Protein AF-A0A535QNK7-F1 (afdb_monomer_lite)

Structure (mmCIF, N/CA/C/O backbone):
data_AF-A0A535QNK7-F1
#
_entry.id   AF-A0A535QNK7-F1
#
loop_
_atom_site.group_PDB
_atom_site.id
_atom_site.type_symbol
_atom_site.label_atom_id
_atom_site.label_alt_id
_atom_site.label_comp_id
_atom_site.label_asym_id
_atom_site.label_entity_id
_atom_site.label_seq_id
_atom_site.pdbx_PDB_ins_code
_atom_site.Cartn_x
_atom_site.Cartn_y
_atom_site.Cartn_z
_atom_site.occupancy
_atom_site.B_iso_or_equiv
_atom_site.auth_seq_id
_atom_site.auth_comp_id
_atom_site.auth_asym_id
_atom_site.auth_atom_id
_atom_site.pdbx_PDB_model_num
ATOM 1 N N . MET A 1 1 ? 1.181 0.785 26.715 1.00 67.06 1 MET A N 1
ATOM 2 C CA . MET A 1 1 ? 1.893 1.365 25.547 1.00 67.06 1 MET A CA 1
ATOM 3 C C . MET A 1 1 ? 1.838 0.431 24.337 1.00 67.06 1 MET A C 1
ATOM 5 O O . MET A 1 1 ? 1.528 0.909 23.253 1.00 67.06 1 MET A O 1
ATOM 9 N N . LEU A 1 2 ? 2.015 -0.885 24.512 1.00 77.81 2 LEU A N 1
ATOM 10 C CA . LEU A 1 2 ? 1.647 -1.902 23.516 1.00 77.81 2 LEU A CA 1
ATOM 11 C C . LEU A 1 2 ? 0.192 -2.342 23.730 1.00 77.81 2 LEU A C 1
ATOM 13 O O . LEU A 1 2 ? -0.139 -2.908 24.766 1.00 77.81 2 LEU A O 1
ATOM 17 N N . SER A 1 3 ? -0.678 -2.025 22.777 1.00 92.06 3 SER A N 1
ATOM 18 C CA . SER A 1 3 ? -2.053 -2.526 22.689 1.00 92.06 3 SER A CA 1
ATOM 19 C C . SER A 1 3 ? -2.259 -3.114 21.297 1.00 92.06 3 SER A C 1
ATOM 21 O O . SER A 1 3 ? -1.540 -2.740 20.368 1.00 92.06 3 SER A O 1
ATOM 23 N N . VAL A 1 4 ? -3.255 -3.989 21.128 1.00 90.19 4 VAL A N 1
ATOM 24 C CA . VAL A 1 4 ? -3.597 -4.554 19.809 1.00 90.19 4 VAL A CA 1
ATOM 25 C C . VAL A 1 4 ? -3.835 -3.438 18.788 1.00 90.19 4 VAL A C 1
ATOM 27 O O . VAL A 1 4 ? -3.288 -3.479 17.693 1.00 90.19 4 VAL A O 1
ATOM 30 N N . ARG A 1 5 ? -4.550 -2.376 19.184 1.00 90.38 5 ARG A N 1
ATOM 31 C CA . ARG A 1 5 ? -4.781 -1.192 18.345 1.00 90.38 5 ARG A CA 1
ATOM 32 C C . ARG A 1 5 ? -3.483 -0.539 17.870 1.00 90.38 5 ARG A C 1
ATOM 34 O O . ARG A 1 5 ? -3.362 -0.222 16.693 1.00 90.38 5 ARG A O 1
ATOM 41 N N . ASN A 1 6 ? -2.517 -0.342 18.766 1.00 93.12 6 ASN A N 1
ATOM 42 C CA . ASN A 1 6 ? -1.247 0.291 18.407 1.00 93.12 6 ASN A CA 1
ATOM 43 C C . ASN A 1 6 ? -0.398 -0.618 17.509 1.00 93.12 6 ASN A C 1
ATOM 45 O O . ASN A 1 6 ? 0.224 -0.126 16.574 1.00 93.12 6 ASN A O 1
ATOM 49 N N . ILE A 1 7 ? -0.402 -1.932 17.758 1.00 94.81 7 ILE A N 1
ATOM 50 C CA . ILE A 1 7 ? 0.296 -2.915 16.916 1.00 94.81 7 ILE A CA 1
ATOM 51 C C . ILE A 1 7 ? -0.300 -2.923 15.504 1.00 94.81 7 ILE A C 1
ATOM 53 O O . ILE A 1 7 ? 0.443 -2.859 14.529 1.00 94.81 7 ILE A O 1
ATOM 57 N N . LEU A 1 8 ? -1.631 -2.926 15.387 1.00 92.44 8 LEU A N 1
ATOM 58 C CA . LEU A 1 8 ? -2.316 -2.848 14.097 1.00 92.44 8 LEU A CA 1
ATOM 59 C C . LEU A 1 8 ? -2.035 -1.525 13.379 1.00 92.44 8 LEU A C 1
ATOM 61 O O . LEU A 1 8 ? -1.738 -1.542 12.192 1.00 92.44 8 LEU A O 1
ATOM 65 N N . ALA A 1 9 ? -2.054 -0.390 14.085 1.00 95.06 9 ALA A N 1
ATOM 66 C CA . ALA A 1 9 ? -1.724 0.906 13.491 1.00 95.06 9 ALA A CA 1
ATOM 67 C C . ALA A 1 9 ? -0.291 0.933 12.934 1.00 95.06 9 ALA A C 1
ATOM 69 O O . ALA A 1 9 ? -0.075 1.395 11.816 1.00 95.06 9 ALA A O 1
ATOM 70 N N . ILE A 1 10 ? 0.674 0.380 13.676 1.00 96.50 10 ILE A N 1
ATOM 71 C CA . ILE A 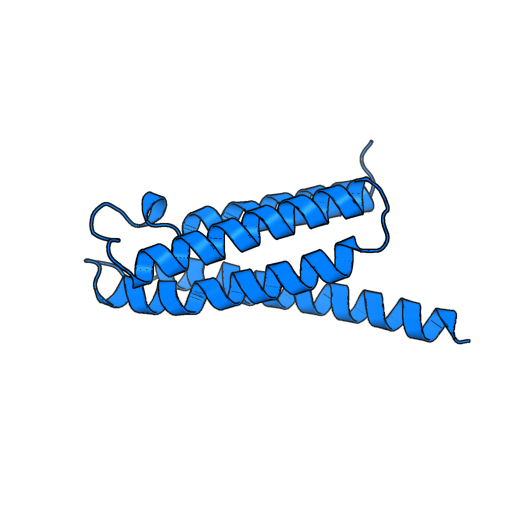1 10 ? 2.054 0.220 13.202 1.00 96.50 10 ILE A CA 1
ATOM 72 C C . ILE A 1 10 ? 2.093 -0.692 11.972 1.00 96.50 10 ILE A C 1
ATOM 74 O O . ILE A 1 10 ? 2.734 -0.343 10.988 1.00 96.50 10 ILE A O 1
ATOM 78 N N . GLY A 1 11 ? 1.384 -1.824 11.992 1.00 95.25 11 GLY A N 1
ATOM 79 C CA . GLY A 1 11 ? 1.317 -2.748 10.858 1.00 95.25 11 GLY A CA 1
ATOM 80 C C . GLY A 1 11 ? 0.753 -2.103 9.590 1.00 95.25 11 GLY A C 1
ATOM 81 O O . GLY A 1 11 ? 1.355 -2.224 8.528 1.00 95.25 11 GLY A O 1
ATOM 82 N N . ILE A 1 12 ? -0.352 -1.358 9.707 1.00 95.94 12 ILE A N 1
ATOM 83 C CA . ILE A 1 12 ? -0.964 -0.608 8.599 1.00 95.94 12 ILE A CA 1
ATOM 84 C C . ILE A 1 12 ? 0.023 0.419 8.037 1.00 95.94 12 ILE A C 1
ATOM 86 O O . ILE A 1 12 ? 0.191 0.510 6.823 1.00 95.94 12 ILE A O 1
ATOM 90 N N . PHE A 1 13 ? 0.705 1.167 8.909 1.00 97.88 13 PHE A N 1
ATOM 91 C CA . PHE A 1 13 ? 1.695 2.154 8.489 1.00 97.88 13 PHE A CA 1
ATOM 92 C C . PHE A 1 13 ? 2.883 1.508 7.766 1.00 97.88 13 PHE A C 1
ATOM 94 O O . PHE A 1 13 ? 3.241 1.945 6.675 1.00 97.88 13 PHE A O 1
ATOM 101 N N . LEU A 1 14 ? 3.464 0.451 8.343 1.00 98.00 14 LEU A N 1
ATOM 102 C CA . LEU A 1 14 ? 4.607 -0.257 7.762 1.00 98.00 14 LEU A CA 1
ATOM 103 C C . LEU A 1 14 ? 4.258 -0.908 6.424 1.00 98.00 14 LEU A C 1
ATOM 105 O O . LEU A 1 14 ? 5.053 -0.831 5.497 1.00 98.00 14 LEU A O 1
ATOM 109 N N . PHE A 1 15 ? 3.072 -1.507 6.297 1.00 97.00 15 PHE A N 1
ATOM 110 C CA . PHE A 1 15 ? 2.599 -2.006 5.008 1.00 97.00 15 PHE A CA 1
A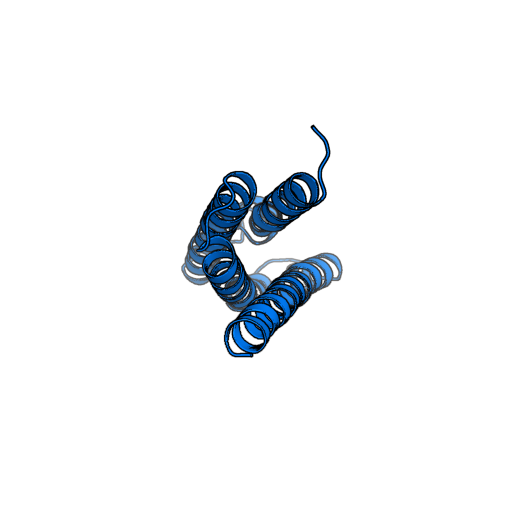TOM 111 C C . PHE A 1 15 ? 2.416 -0.860 4.002 1.00 97.00 15 PHE A C 1
ATOM 113 O O . PHE A 1 15 ? 2.835 -0.960 2.856 1.00 97.00 15 PHE A O 1
ATOM 120 N N . GLY A 1 16 ? 1.854 0.270 4.434 1.00 97.56 16 GLY A N 1
ATOM 121 C CA . GLY A 1 16 ? 1.704 1.453 3.591 1.00 97.56 16 GLY A CA 1
ATOM 122 C C . GLY A 1 16 ? 3.020 1.952 2.996 1.00 97.56 16 GLY A C 1
ATOM 123 O O . GLY A 1 16 ? 3.058 2.303 1.820 1.00 97.56 16 GLY A O 1
ATOM 124 N N . THR A 1 17 ? 4.112 1.959 3.765 1.00 97.56 17 THR A N 1
ATOM 125 C CA . THR A 1 17 ? 5.407 2.452 3.275 1.00 97.56 17 THR A CA 1
ATOM 126 C C . THR A 1 17 ? 6.078 1.515 2.271 1.00 97.56 17 THR A C 1
ATOM 128 O O . THR A 1 17 ? 6.897 1.994 1.482 1.00 97.56 17 THR A O 1
ATOM 131 N N . THR A 1 18 ? 5.721 0.222 2.214 1.00 97.44 18 THR A N 1
ATOM 132 C CA . THR A 1 18 ? 6.310 -0.706 1.227 1.00 97.44 18 THR A CA 1
ATOM 133 C C . THR A 1 18 ? 5.958 -0.334 -0.207 1.00 97.44 18 THR A C 1
ATOM 135 O O . THR A 1 18 ? 6.731 -0.640 -1.106 1.00 97.44 18 THR A O 1
ATOM 138 N N . TYR A 1 19 ? 4.880 0.423 -0.439 1.00 97.56 19 TYR A N 1
ATOM 139 C CA . TYR A 1 19 ? 4.521 0.920 -1.773 1.00 97.56 19 TYR A CA 1
ATOM 140 C C . TYR A 1 19 ? 5.605 1.798 -2.417 1.00 97.56 19 TYR A C 1
ATOM 142 O O . TYR A 1 19 ? 5.624 1.951 -3.640 1.00 97.56 19 TYR A O 1
ATOM 150 N N . LEU A 1 20 ? 6.564 2.315 -1.637 1.00 96.62 20 LEU A N 1
ATOM 151 C CA . LEU A 1 20 ? 7.775 2.939 -2.177 1.00 96.62 20 LEU A CA 1
ATOM 152 C C . LEU A 1 20 ? 8.557 1.989 -3.097 1.00 96.62 20 LEU A C 1
ATOM 154 O O . LEU A 1 20 ? 9.144 2.450 -4.075 1.00 96.62 20 LEU A O 1
ATOM 158 N N . TRP A 1 21 ? 8.517 0.678 -2.847 1.00 96.00 21 TRP A N 1
ATOM 159 C CA . TRP A 1 21 ? 9.200 -0.347 -3.641 1.00 96.00 21 TRP A CA 1
ATOM 160 C C . TRP A 1 21 ? 8.643 -0.486 -5.062 1.00 96.00 21 TRP A C 1
ATOM 162 O O . TRP A 1 21 ? 9.289 -1.098 -5.911 1.00 96.00 21 TRP A O 1
ATOM 172 N N . LEU A 1 22 ? 7.465 0.081 -5.347 1.00 95.75 22 LEU A N 1
ATOM 173 C CA . LEU A 1 22 ? 6.919 0.148 -6.705 1.00 95.75 22 LEU A CA 1
ATOM 174 C C . LEU A 1 22 ? 7.467 1.345 -7.496 1.00 95.75 22 LEU A C 1
ATOM 176 O O . LEU A 1 22 ? 7.340 1.399 -8.714 1.00 95.75 22 LEU A O 1
ATOM 180 N N . THR A 1 23 ? 8.063 2.335 -6.834 1.00 94.44 23 THR A N 1
ATOM 181 C CA . THR A 1 23 ? 8.439 3.597 -7.484 1.00 94.44 23 THR A CA 1
ATOM 182 C C . THR A 1 23 ? 9.724 3.473 -8.318 1.00 94.44 23 THR A C 1
ATOM 184 O O . THR A 1 23 ? 10.571 2.617 -8.043 1.00 94.44 23 THR A O 1
ATOM 187 N N . PRO A 1 24 ? 9.948 4.378 -9.293 1.00 91.75 24 PRO A N 1
ATOM 188 C CA . PRO A 1 24 ? 11.194 4.445 -10.059 1.00 91.75 24 PRO A CA 1
ATOM 189 C C . PRO A 1 24 ? 12.468 4.494 -9.214 1.00 91.75 24 PRO A C 1
ATOM 191 O O . PRO A 1 24 ? 13.503 3.989 -9.644 1.00 91.75 24 PRO A O 1
ATOM 194 N N . ALA A 1 25 ? 12.400 5.060 -8.003 1.00 90.44 25 ALA A N 1
ATOM 195 C CA . ALA A 1 25 ? 13.536 5.127 -7.089 1.00 90.44 25 ALA A CA 1
ATOM 196 C C 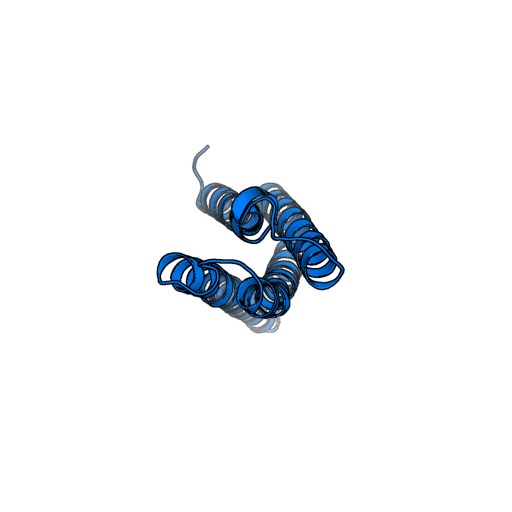. ALA A 1 25 ? 14.075 3.736 -6.703 1.00 90.44 25 ALA A C 1
ATOM 198 O O . ALA A 1 25 ? 15.271 3.601 -6.457 1.00 90.44 25 ALA A O 1
ATOM 199 N N . PHE A 1 26 ? 13.216 2.710 -6.700 1.00 90.62 26 PHE A N 1
ATOM 200 C CA . PHE A 1 26 ? 13.572 1.324 -6.381 1.00 90.62 26 PHE A CA 1
ATOM 201 C C . PHE A 1 26 ? 13.791 0.447 -7.621 1.00 90.62 26 PHE A C 1
ATOM 203 O O . PHE A 1 26 ? 14.388 -0.620 -7.513 1.00 90.62 26 PHE A O 1
ATOM 210 N N . VAL A 1 27 ? 13.345 0.892 -8.799 1.00 87.38 27 VAL A N 1
ATOM 211 C CA . VAL A 1 27 ? 13.499 0.149 -10.064 1.00 87.38 27 VAL A CA 1
ATOM 212 C C . VAL A 1 27 ? 14.751 0.579 -10.833 1.00 87.38 27 VAL A C 1
ATOM 214 O O . VAL A 1 27 ? 15.403 -0.247 -11.468 1.00 87.38 27 VAL A O 1
ATOM 217 N N . GLY A 1 28 ? 15.127 1.858 -10.756 1.00 84.38 28 GLY A N 1
ATOM 218 C CA . GLY A 1 28 ? 16.341 2.399 -11.366 1.00 84.38 28 GLY A CA 1
ATOM 219 C C . GLY A 1 28 ? 16.091 3.392 -12.504 1.00 84.38 28 GLY A C 1
ATOM 220 O O . GLY A 1 28 ? 14.963 3.717 -12.864 1.00 84.38 28 GLY A O 1
ATOM 221 N N . LYS A 1 29 ? 17.184 3.903 -13.086 1.00 80.69 29 LYS A N 1
ATOM 222 C CA . LYS A 1 29 ? 17.182 5.070 -13.995 1.00 80.69 29 LYS A CA 1
ATOM 223 C C . LYS A 1 29 ? 16.381 4.892 -15.294 1.00 80.69 29 LYS A C 1
ATOM 225 O O . LYS A 1 29 ? 16.060 5.886 -15.933 1.00 80.69 29 LYS A O 1
ATOM 230 N N . SER A 1 30 ? 16.077 3.660 -15.697 1.00 82.81 30 SER A N 1
ATOM 231 C CA . SER A 1 30 ? 15.267 3.350 -16.884 1.00 82.81 30 SER A CA 1
ATOM 232 C C . SER A 1 30 ? 13.756 3.457 -16.638 1.00 82.81 30 SER A C 1
ATOM 234 O O . SER A 1 30 ? 12.989 3.508 -17.597 1.00 82.81 30 SER A O 1
ATOM 236 N N . ALA A 1 31 ? 13.312 3.542 -15.380 1.00 89.69 31 ALA A N 1
ATOM 237 C CA . ALA A 1 31 ? 11.907 3.659 -15.005 1.00 89.69 31 ALA A CA 1
ATOM 238 C C . ALA A 1 31 ? 11.379 5.095 -15.199 1.00 89.69 31 ALA A C 1
ATOM 240 O O . ALA A 1 31 ? 11.211 5.856 -14.246 1.00 89.69 31 ALA A O 1
ATOM 241 N N . THR A 1 32 ? 11.146 5.496 -16.451 1.00 90.94 32 THR A N 1
ATOM 242 C CA . THR A 1 32 ? 10.730 6.864 -16.816 1.00 90.94 32 THR A CA 1
ATOM 243 C C . THR A 1 32 ? 9.522 6.887 -17.756 1.00 90.94 32 THR A C 1
ATOM 245 O O . THR A 1 32 ? 9.172 5.885 -18.373 1.00 90.94 32 THR A O 1
ATOM 248 N N . GLY A 1 33 ? 8.865 8.042 -17.873 1.00 92.94 33 GLY A N 1
ATOM 249 C CA . GLY A 1 33 ? 7.693 8.227 -18.734 1.00 92.94 33 GLY A CA 1
ATOM 250 C C . GLY A 1 33 ? 6.358 8.138 -17.992 1.00 92.94 33 GLY A C 1
ATOM 251 O O . GLY A 1 33 ? 6.295 8.062 -16.764 1.00 92.94 33 GLY A O 1
ATOM 252 N N . THR A 1 34 ? 5.265 8.188 -18.752 1.00 95.31 34 THR A N 1
ATOM 253 C CA . THR A 1 34 ? 3.898 8.362 -18.230 1.00 95.31 34 THR A CA 1
ATOM 254 C C . THR A 1 34 ? 3.415 7.191 -17.377 1.00 95.31 34 THR A C 1
ATOM 256 O O . THR A 1 34 ? 2.777 7.414 -16.352 1.00 95.31 34 THR A O 1
ATOM 259 N N . VAL A 1 35 ? 3.768 5.954 -17.740 1.00 95.50 35 VAL A N 1
ATOM 260 C CA . VAL A 1 35 ? 3.443 4.754 -16.947 1.00 95.50 35 VAL A CA 1
ATOM 261 C C . VAL A 1 35 ? 4.052 4.855 -15.547 1.00 95.50 35 VAL A C 1
ATOM 263 O O . VAL A 1 35 ? 3.360 4.665 -14.552 1.00 95.50 35 VAL A O 1
ATOM 266 N N . TRP A 1 36 ? 5.321 5.248 -15.455 1.00 95.69 36 TRP A N 1
ATOM 267 C CA . TRP A 1 36 ? 6.020 5.407 -14.180 1.00 95.69 36 TRP A CA 1
ATOM 268 C C . TRP A 1 36 ? 5.542 6.621 -13.376 1.00 95.69 36 TRP A C 1
ATOM 270 O O . TRP A 1 36 ? 5.544 6.577 -12.146 1.00 95.69 36 TRP A O 1
ATOM 280 N N . ALA A 1 37 ? 5.062 7.678 -14.040 1.00 96.62 37 ALA A N 1
ATOM 281 C CA . ALA A 1 37 ? 4.362 8.771 -13.368 1.00 96.62 37 ALA A CA 1
ATOM 282 C C . ALA A 1 37 ? 3.057 8.286 -12.713 1.00 96.62 37 ALA A C 1
ATOM 284 O O . ALA A 1 37 ? 2.804 8.608 -11.552 1.00 96.62 37 ALA A O 1
ATOM 285 N N . ALA A 1 38 ? 2.271 7.457 -13.410 1.00 97.31 38 ALA A N 1
ATOM 286 C CA . ALA A 1 38 ? 1.064 6.853 -12.848 1.00 97.31 38 ALA A CA 1
ATOM 287 C C . ALA A 1 38 ? 1.383 5.948 -11.646 1.00 97.31 38 ALA A C 1
ATOM 289 O O . ALA A 1 38 ? 0.725 6.063 -10.613 1.00 97.31 38 ALA A O 1
ATOM 290 N N . VAL A 1 39 ? 2.432 5.116 -11.739 1.00 97.06 39 VAL A N 1
ATOM 291 C CA . VAL A 1 39 ? 2.911 4.300 -10.607 1.00 97.06 39 VAL A CA 1
ATOM 292 C C . VAL A 1 39 ? 3.238 5.174 -9.399 1.00 97.06 39 VAL A C 1
ATOM 294 O O . VAL A 1 39 ? 2.771 4.879 -8.306 1.00 97.06 39 VAL A O 1
ATOM 297 N N . GLN A 1 40 ? 3.992 6.265 -9.578 1.00 96.81 40 GLN A N 1
ATOM 298 C CA . GLN A 1 40 ? 4.339 7.155 -8.464 1.00 96.81 40 GLN A CA 1
ATOM 299 C C . GLN A 1 40 ? 3.117 7.808 -7.827 1.00 96.81 40 GLN A C 1
ATOM 301 O O . GLN A 1 40 ? 3.008 7.817 -6.605 1.00 96.81 40 GLN A O 1
ATOM 306 N N . VAL A 1 41 ? 2.192 8.337 -8.632 1.00 98.25 41 VAL A N 1
ATOM 307 C CA . VAL A 1 41 ? 0.976 8.975 -8.110 1.00 98.25 41 VAL A CA 1
ATOM 308 C C . VAL A 1 41 ? 0.159 7.980 -7.288 1.00 98.25 41 VAL A C 1
ATOM 310 O O . VAL A 1 41 ? -0.227 8.295 -6.165 1.00 98.25 41 VAL A O 1
ATOM 313 N N . LEU A 1 42 ? -0.063 6.771 -7.810 1.00 98.38 42 LEU A N 1
ATOM 314 C CA . LEU A 1 42 ? -0.838 5.742 -7.117 1.00 98.38 42 LEU A CA 1
ATOM 315 C C . LEU A 1 42 ? -0.115 5.221 -5.868 1.00 98.38 42 LEU A C 1
ATOM 317 O O . LEU A 1 42 ? -0.742 5.078 -4.821 1.00 98.38 42 LEU A O 1
ATOM 321 N N . ALA A 1 43 ? 1.200 4.998 -5.943 1.00 98.06 43 ALA A N 1
ATOM 322 C CA . ALA A 1 43 ? 2.003 4.570 -4.800 1.00 98.06 43 ALA A CA 1
ATOM 323 C C . ALA A 1 43 ? 1.989 5.620 -3.680 1.00 98.06 43 ALA A C 1
ATOM 325 O O . ALA A 1 43 ? 1.725 5.281 -2.529 1.00 98.06 43 ALA A O 1
ATOM 326 N N . TYR A 1 44 ? 2.197 6.902 -3.997 1.00 98.38 44 TYR A N 1
ATOM 327 C CA . TYR A 1 44 ? 2.130 7.970 -2.998 1.00 98.38 44 TYR A CA 1
ATOM 328 C C . TYR A 1 44 ? 0.723 8.160 -2.442 1.00 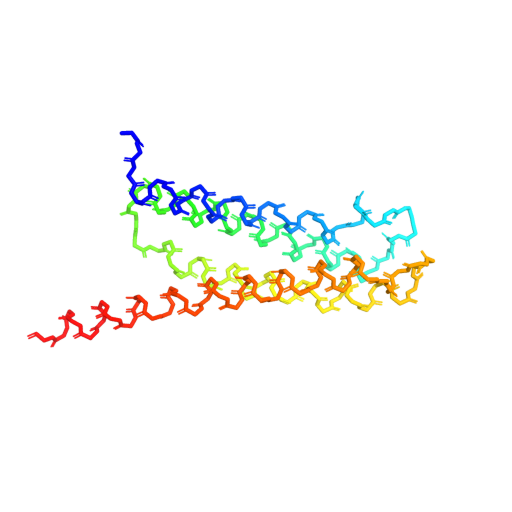98.38 44 TYR A C 1
ATOM 330 O O . TYR A 1 44 ? 0.578 8.355 -1.237 1.00 98.38 44 TYR A O 1
ATOM 338 N N . ALA A 1 45 ? -0.314 8.044 -3.273 1.00 98.62 45 ALA A N 1
ATOM 339 C CA . ALA A 1 45 ? -1.691 8.067 -2.797 1.00 98.62 45 ALA A CA 1
ATOM 340 C C . ALA A 1 45 ? -1.966 6.922 -1.806 1.00 98.62 45 ALA A C 1
ATOM 342 O O . ALA A 1 45 ? -2.546 7.166 -0.748 1.00 98.62 45 ALA A O 1
ATOM 343 N N . ALA A 1 46 ? -1.492 5.703 -2.091 1.00 98.38 46 ALA A N 1
ATOM 344 C CA . ALA A 1 46 ? -1.595 4.570 -1.173 1.00 98.38 46 ALA A CA 1
ATOM 345 C C . ALA A 1 46 ? -0.815 4.812 0.131 1.00 98.38 46 ALA A C 1
ATOM 347 O O . ALA A 1 46 ? -1.369 4.608 1.209 1.00 98.38 46 ALA A O 1
ATOM 348 N N . ILE A 1 47 ? 0.426 5.310 0.061 1.00 98.56 47 ILE A N 1
ATOM 349 C CA . ILE A 1 47 ? 1.251 5.634 1.241 1.00 98.56 47 ILE A CA 1
ATOM 350 C C . ILE A 1 47 ? 0.550 6.661 2.134 1.00 98.56 47 ILE A C 1
ATOM 352 O O . ILE A 1 47 ? 0.443 6.462 3.347 1.00 98.56 47 ILE A O 1
ATOM 356 N N . ILE A 1 48 ? 0.054 7.754 1.547 1.00 98.69 48 ILE A N 1
ATOM 357 C CA . ILE A 1 48 ? -0.678 8.799 2.272 1.00 98.69 48 ILE A CA 1
ATOM 358 C C . ILE A 1 48 ? -1.932 8.198 2.904 1.00 98.69 48 ILE A C 1
ATOM 360 O O . ILE A 1 48 ? -2.169 8.389 4.095 1.00 98.69 48 ILE A O 1
ATOM 364 N N . GLY A 1 49 ? -2.704 7.431 2.137 1.00 98.50 49 GLY A N 1
ATOM 365 C CA . GLY A 1 49 ? -3.924 6.797 2.611 1.00 98.50 49 GLY A CA 1
ATOM 366 C C . GLY A 1 49 ? -3.684 5.835 3.781 1.00 98.50 49 GLY A C 1
ATOM 367 O O . GLY A 1 49 ? -4.317 5.974 4.826 1.00 98.50 49 GLY A O 1
ATOM 368 N N . PHE A 1 50 ? -2.707 4.930 3.680 1.00 98.38 50 PHE A N 1
ATOM 369 C CA . PHE A 1 50 ? -2.346 4.022 4.773 1.00 98.38 50 PHE A CA 1
ATOM 370 C C . PHE A 1 50 ? -1.776 4.757 5.992 1.00 98.38 50 PHE A C 1
ATOM 372 O O . PHE A 1 50 ? -2.050 4.370 7.127 1.00 98.38 50 PHE A O 1
ATOM 379 N N . THR A 1 51 ? -1.050 5.858 5.788 1.00 98.62 51 THR A N 1
ATOM 380 C CA . THR A 1 51 ? -0.583 6.716 6.887 1.00 98.62 51 THR A CA 1
ATOM 381 C C . THR A 1 51 ? -1.760 7.355 7.625 1.00 98.62 51 THR A C 1
ATOM 383 O O . THR A 1 51 ? -1.809 7.329 8.857 1.00 98.62 51 THR A O 1
ATOM 386 N N . LEU A 1 52 ? -2.742 7.882 6.888 1.00 98.44 52 LEU A N 1
ATOM 387 C CA . LEU A 1 52 ? -3.962 8.440 7.466 1.00 98.44 52 LEU A CA 1
ATOM 388 C C . LEU A 1 52 ? -4.784 7.362 8.175 1.00 98.44 52 LEU A C 1
ATOM 390 O O . LEU A 1 52 ? -5.220 7.588 9.298 1.00 98.44 52 LEU A O 1
ATOM 394 N N . ALA A 1 53 ? -4.944 6.178 7.584 1.00 97.81 53 ALA A N 1
ATOM 395 C CA . ALA A 1 53 ? -5.606 5.042 8.222 1.00 97.81 53 ALA A CA 1
ATOM 396 C C . ALA A 1 53 ? -4.937 4.647 9.548 1.00 97.81 53 ALA A C 1
ATOM 398 O O . ALA A 1 53 ? -5.612 4.527 10.571 1.00 97.81 53 ALA A O 1
ATOM 399 N N . ALA A 1 54 ? -3.610 4.505 9.561 1.00 97.69 54 ALA A N 1
ATOM 400 C CA . ALA A 1 54 ? -2.855 4.200 10.771 1.00 97.69 54 ALA A CA 1
ATOM 401 C C . ALA A 1 54 ? -3.048 5.278 11.848 1.00 97.69 54 ALA A C 1
ATOM 403 O O . ALA A 1 54 ? -3.283 4.956 13.014 1.00 97.69 54 ALA A O 1
ATOM 404 N N . PHE A 1 55 ? -3.014 6.558 11.461 1.00 97.94 55 PHE A N 1
ATOM 405 C CA . PHE A 1 55 ? -3.304 7.672 12.363 1.00 97.94 55 PHE A CA 1
ATOM 406 C C . PHE A 1 55 ? -4.738 7.619 12.903 1.00 97.94 55 PHE A C 1
ATOM 408 O O . PHE A 1 55 ? -4.946 7.743 14.110 1.00 97.94 55 PHE A O 1
ATOM 415 N N . GLY A 1 56 ? -5.725 7.396 12.036 1.00 97.25 56 GLY A N 1
ATOM 416 C CA . GLY A 1 56 ? -7.133 7.297 12.404 1.00 97.25 56 GLY A CA 1
ATOM 417 C C . GLY A 1 56 ? -7.392 6.161 13.393 1.00 97.25 56 GLY A C 1
ATOM 418 O O . GLY A 1 56 ? -8.065 6.376 14.407 1.00 97.25 56 GLY A O 1
ATOM 419 N N . LEU A 1 57 ? -6.785 4.992 13.164 1.00 95.69 57 LEU A N 1
ATOM 420 C CA . LEU A 1 57 ? -6.826 3.855 14.083 1.00 95.69 57 LEU A CA 1
ATOM 421 C C . LEU A 1 57 ? -6.132 4.193 15.404 1.00 95.69 57 LEU A C 1
ATOM 423 O O . LEU A 1 57 ? -6.693 3.973 16.478 1.00 95.69 57 LEU A O 1
ATOM 427 N N . PHE A 1 58 ? -4.938 4.788 15.352 1.00 95.25 58 PHE A N 1
ATOM 428 C CA . PHE A 1 58 ? -4.213 5.219 16.545 1.00 95.25 58 PHE A CA 1
ATOM 429 C C . PHE A 1 58 ? -4.984 6.261 17.359 1.00 95.25 58 PHE A C 1
ATOM 431 O O . PHE A 1 58 ? -4.872 6.266 18.582 1.00 95.25 58 PHE A O 1
ATOM 438 N N . LYS A 1 59 ? -5.790 7.117 16.727 1.00 96.50 59 LYS A N 1
ATOM 439 C CA . LYS A 1 59 ? -6.656 8.092 17.403 1.00 96.50 59 LYS A CA 1
ATOM 440 C C . LYS A 1 59 ? -8.006 7.517 17.828 1.00 96.50 59 LYS A C 1
ATOM 442 O O . LYS A 1 59 ? -8.637 8.109 18.698 1.00 96.50 59 LYS A O 1
ATOM 447 N N . GLY A 1 60 ? -8.400 6.351 17.315 1.00 92.62 60 GLY A N 1
ATOM 448 C CA . GLY A 1 60 ? -9.689 5.722 17.611 1.00 92.62 60 GLY A CA 1
ATOM 449 C C . GLY A 1 60 ? -10.864 6.415 16.925 1.00 92.62 60 GLY A C 1
ATOM 450 O O . GLY A 1 60 ? -11.944 6.487 17.496 1.00 92.62 60 GLY A O 1
ATOM 451 N N . THR A 1 61 ? -10.627 6.976 15.740 1.00 93.81 61 THR A N 1
ATOM 452 C CA . THR A 1 61 ? -11.689 7.519 14.877 1.00 93.81 61 THR A CA 1
ATOM 453 C C . THR A 1 61 ? -12.480 6.389 14.214 1.00 93.81 61 THR A C 1
ATOM 455 O O . THR A 1 61 ? -12.077 5.235 14.296 1.00 93.81 61 THR A O 1
ATOM 458 N N . ASP A 1 62 ? -13.594 6.697 13.561 1.00 90.44 62 ASP A N 1
ATOM 459 C CA . ASP A 1 62 ? -14.474 5.737 12.879 1.00 90.44 62 ASP A CA 1
ATOM 460 C C . ASP A 1 62 ? -14.151 5.554 11.384 1.00 90.44 62 ASP A C 1
ATOM 462 O O . ASP A 1 62 ? -14.417 4.501 10.810 1.00 90.44 62 ASP A O 1
ATOM 466 N N . TRP A 1 63 ? -13.525 6.546 10.750 1.00 93.50 63 TRP A N 1
ATOM 467 C CA . TRP A 1 63 ? -13.251 6.550 9.309 1.00 93.50 63 TRP A CA 1
ATOM 468 C C . TRP A 1 63 ? -12.043 5.705 8.874 1.00 93.50 63 TRP A C 1
ATOM 470 O O . TRP A 1 63 ? -11.858 5.476 7.676 1.00 93.50 63 TRP A O 1
ATOM 480 N N . TRP A 1 64 ? -11.199 5.249 9.807 1.00 95.31 64 TRP A N 1
ATOM 481 C CA . TRP A 1 64 ? -9.917 4.609 9.473 1.00 95.31 64 TRP A CA 1
ATOM 482 C C . TRP A 1 64 ? -10.071 3.343 8.622 1.00 95.31 64 TRP A C 1
ATOM 484 O O . TRP A 1 64 ? -9.224 3.079 7.772 1.00 95.31 64 TRP A O 1
ATOM 494 N N . GLU A 1 65 ? -11.155 2.586 8.790 1.00 93.50 65 GLU A N 1
ATOM 495 C CA . GLU A 1 65 ? -11.418 1.377 8.000 1.00 93.50 65 GLU A CA 1
ATOM 496 C C . GLU A 1 65 ? -11.706 1.690 6.545 1.00 93.50 65 GLU A C 1
ATOM 498 O O . GLU A 1 65 ? -11.076 1.114 5.662 1.00 93.50 65 GLU A O 1
ATOM 503 N N . ALA A 1 66 ? -12.605 2.643 6.294 1.00 94.19 66 ALA A N 1
ATOM 504 C CA . ALA A 1 66 ? -12.927 3.074 4.941 1.00 94.19 66 ALA A CA 1
ATOM 505 C C . ALA A 1 66 ? -11.674 3.603 4.231 1.00 94.19 66 ALA A C 1
ATOM 507 O O . ALA A 1 66 ? -11.422 3.262 3.075 1.00 94.19 66 ALA A O 1
ATOM 508 N N . VAL A 1 67 ? -10.840 4.366 4.947 1.00 97.00 67 VAL A N 1
ATOM 509 C CA . VAL A 1 67 ? -9.554 4.831 4.416 1.00 97.00 67 VAL A CA 1
ATOM 510 C C . VAL A 1 67 ? -8.598 3.665 4.169 1.00 97.00 67 VAL A C 1
ATOM 512 O O . VAL A 1 67 ? -7.948 3.646 3.129 1.00 97.00 67 VAL A O 1
ATOM 515 N N . THR A 1 68 ? -8.536 2.662 5.048 1.00 96.62 68 THR A N 1
ATOM 516 C CA . THR A 1 68 ? -7.680 1.479 4.848 1.00 96.62 68 THR A CA 1
ATOM 517 C C . THR A 1 68 ? -8.096 0.694 3.605 1.00 96.62 68 THR A C 1
ATOM 519 O O . THR A 1 68 ? -7.250 0.369 2.775 1.00 96.62 68 THR A O 1
ATOM 522 N N . ILE A 1 69 ? -9.397 0.442 3.437 1.00 96.06 69 ILE A N 1
ATOM 523 C CA . ILE A 1 69 ? -9.954 -0.268 2.279 1.00 96.06 69 ILE A CA 1
ATOM 524 C C . ILE A 1 69 ? -9.685 0.523 0.994 1.00 96.06 69 ILE A C 1
ATOM 526 O O . ILE A 1 69 ? -9.165 -0.032 0.028 1.00 96.06 69 ILE A O 1
ATOM 530 N N . GLY A 1 70 ? -9.976 1.827 0.985 1.00 97.50 70 GLY A N 1
ATOM 531 C CA . GLY A 1 70 ? -9.712 2.685 -0.172 1.00 97.50 70 GLY A CA 1
ATOM 532 C C . GLY A 1 70 ? -8.229 2.723 -0.546 1.00 97.50 70 GLY A C 1
ATOM 533 O O . GLY A 1 70 ? -7.880 2.584 -1.717 1.00 97.50 70 GLY A O 1
ATOM 534 N N . SER A 1 71 ? -7.346 2.823 0.449 1.00 98.12 71 SER A N 1
ATOM 535 C CA . SER A 1 71 ? -5.890 2.817 0.248 1.00 98.12 71 SER A CA 1
ATOM 536 C C . SER A 1 71 ? -5.397 1.483 -0.301 1.00 98.12 71 SER A C 1
ATOM 538 O O . SER A 1 71 ? -4.552 1.465 -1.193 1.00 98.12 71 SER A O 1
ATOM 540 N N . ALA A 1 72 ? -5.959 0.369 0.173 1.00 97.62 72 ALA A N 1
ATOM 541 C CA . ALA A 1 72 ? -5.667 -0.956 -0.355 1.00 97.62 72 ALA A CA 1
ATOM 542 C C . ALA A 1 72 ? -6.080 -1.087 -1.825 1.00 97.62 72 ALA A C 1
ATOM 544 O O . ALA A 1 72 ? -5.303 -1.597 -2.626 1.00 97.62 72 ALA A O 1
ATOM 545 N N . VAL A 1 73 ? -7.255 -0.576 -2.206 1.00 97.38 73 VAL A N 1
ATOM 546 C CA . VAL A 1 73 ? -7.707 -0.566 -3.608 1.00 97.38 73 VAL A CA 1
ATOM 547 C C . VAL A 1 73 ? -6.779 0.273 -4.486 1.00 97.38 73 VAL A C 1
ATOM 549 O O . VAL A 1 73 ? -6.347 -0.196 -5.538 1.00 97.38 73 VAL A O 1
ATOM 552 N N . VAL A 1 74 ? -6.428 1.484 -4.049 1.00 98.31 74 VAL A N 1
ATOM 553 C CA . VAL A 1 74 ? -5.492 2.361 -4.775 1.00 98.31 74 VAL A CA 1
ATOM 554 C C . VAL A 1 74 ? -4.117 1.705 -4.914 1.00 98.31 74 VAL A C 1
ATOM 556 O O . VAL A 1 74 ? -3.528 1.720 -5.994 1.00 98.31 74 VAL A O 1
ATOM 559 N N . GLY A 1 75 ? -3.625 1.082 -3.846 1.00 97.81 75 GLY A N 1
ATOM 560 C CA . GLY A 1 75 ? -2.364 0.357 -3.846 1.00 97.81 75 GLY A CA 1
ATOM 561 C C . GLY A 1 75 ? -2.365 -0.834 -4.805 1.00 97.81 75 GLY A C 1
ATOM 562 O O . GLY A 1 75 ? -1.473 -0.950 -5.644 1.00 97.81 75 GLY A O 1
ATOM 563 N N . MET A 1 76 ? -3.402 -1.674 -4.770 1.00 97.25 76 MET A N 1
ATOM 564 C CA . MET A 1 76 ? -3.568 -2.763 -5.740 1.00 97.25 76 MET A CA 1
ATOM 565 C C . MET A 1 76 ? -3.636 -2.235 -7.178 1.00 97.25 76 MET A C 1
ATOM 567 O O . MET A 1 76 ? -3.044 -2.828 -8.077 1.00 97.25 76 MET A O 1
ATOM 571 N N . ALA A 1 77 ? -4.290 -1.092 -7.409 1.00 97.88 77 ALA A N 1
ATOM 572 C CA . ALA A 1 77 ? -4.319 -0.460 -8.724 1.00 97.88 77 ALA A CA 1
ATOM 573 C C . ALA A 1 77 ? -2.927 0.003 -9.189 1.00 97.88 77 ALA A C 1
ATOM 575 O O . ALA A 1 77 ? -2.655 -0.059 -10.385 1.00 97.88 77 ALA A O 1
ATOM 576 N N . ALA A 1 78 ? -2.026 0.401 -8.279 1.00 97.81 78 ALA A N 1
ATOM 577 C CA . ALA A 1 78 ? -0.642 0.775 -8.598 1.00 97.81 78 ALA A CA 1
ATOM 578 C C . ALA A 1 78 ? 0.181 -0.388 -9.184 1.00 97.81 78 ALA A C 1
ATOM 580 O O . ALA A 1 78 ? 1.103 -0.163 -9.971 1.00 97.81 78 ALA A O 1
ATOM 581 N N . VAL A 1 79 ? -0.175 -1.632 -8.846 1.00 97.06 79 VAL A N 1
ATOM 582 C CA . VAL A 1 79 ? 0.496 -2.846 -9.337 1.00 97.06 79 VAL A CA 1
ATOM 583 C C . VAL A 1 79 ? 0.337 -3.008 -10.853 1.00 97.06 79 VAL A C 1
ATOM 585 O O . VAL A 1 79 ? 1.254 -3.483 -11.520 1.00 97.06 79 VAL A O 1
ATOM 588 N N . ILE A 1 80 ? -0.790 -2.568 -11.422 1.00 96.19 80 ILE A N 1
ATOM 589 C CA . ILE A 1 80 ? -1.085 -2.700 -12.857 1.00 96.19 80 ILE A CA 1
ATOM 590 C C . ILE A 1 80 ? -0.082 -1.909 -13.718 1.00 96.19 80 ILE A C 1
ATOM 592 O O . ILE A 1 80 ? 0.625 -2.527 -14.519 1.00 96.19 80 ILE A O 1
ATOM 596 N N . PRO A 1 81 ? 0.047 -0.572 -13.579 1.00 96.50 81 PRO A N 1
ATOM 597 C CA . PRO A 1 81 ? 1.034 0.176 -14.345 1.00 96.50 81 PRO A CA 1
ATOM 598 C C . PRO A 1 81 ? 2.469 -0.198 -13.958 1.00 96.50 81 PRO A C 1
ATOM 600 O O . PRO A 1 81 ? 3.347 -0.099 -14.808 1.00 96.50 81 PRO A O 1
ATOM 603 N N . TYR A 1 82 ? 2.726 -0.687 -12.739 1.00 96.19 82 TYR A N 1
ATOM 604 C CA . TYR A 1 82 ? 4.047 -1.195 -12.358 1.00 96.19 82 TYR A CA 1
ATOM 605 C C . TYR A 1 82 ? 4.443 -2.416 -13.198 1.00 96.19 82 TYR A C 1
ATOM 607 O O . TYR A 1 82 ? 5.495 -2.412 -13.836 1.00 96.19 82 TYR A O 1
ATOM 615 N N . ALA A 1 83 ? 3.570 -3.424 -13.282 1.00 94.94 83 ALA A N 1
ATOM 616 C CA . ALA A 1 83 ? 3.804 -4.624 -14.082 1.00 94.94 83 ALA A CA 1
ATOM 617 C C . ALA A 1 83 ? 3.981 -4.305 -15.577 1.00 94.94 83 ALA A C 1
ATOM 619 O O . ALA A 1 83 ? 4.847 -4.885 -16.231 1.00 94.94 83 ALA A O 1
ATOM 620 N N . ILE A 1 84 ? 3.208 -3.350 -16.109 1.00 94.62 84 ILE A N 1
ATOM 621 C CA . ILE A 1 84 ? 3.360 -2.854 -17.488 1.00 94.62 84 ILE A CA 1
ATOM 622 C C . ILE A 1 84 ? 4.705 -2.132 -17.658 1.00 94.62 84 ILE A C 1
ATOM 624 O O . ILE A 1 84 ? 5.431 -2.380 -18.620 1.00 94.62 84 ILE A O 1
ATOM 628 N N . GLY A 1 85 ? 5.061 -1.251 -16.721 1.00 94.00 85 GLY A N 1
ATOM 629 C CA . GLY A 1 85 ? 6.297 -0.469 -16.758 1.00 94.00 85 GLY A CA 1
ATOM 630 C C . GLY A 1 85 ? 7.547 -1.346 -16.768 1.00 94.00 85 GLY A C 1
ATOM 631 O O . GLY A 1 85 ? 8.493 -1.055 -17.502 1.00 94.00 85 GLY A O 1
ATOM 632 N N . LEU A 1 86 ? 7.530 -2.452 -16.020 1.00 94.56 86 LEU A N 1
ATOM 633 C CA . LEU A 1 86 ? 8.638 -3.406 -15.951 1.00 94.56 86 LEU A CA 1
ATOM 634 C C . LEU A 1 86 ? 8.934 -4.120 -17.275 1.00 94.56 86 LEU A C 1
ATOM 636 O O . LEU A 1 86 ? 10.078 -4.508 -17.492 1.00 94.56 86 LEU A O 1
ATOM 640 N N . GLN A 1 87 ? 7.963 -4.260 -18.183 1.00 89.25 87 GLN A N 1
ATOM 641 C CA . GLN A 1 87 ? 8.187 -4.901 -19.491 1.00 89.25 87 GLN A CA 1
ATOM 642 C C . GLN A 1 87 ? 9.228 -4.160 -20.342 1.00 89.25 87 GLN A C 1
ATOM 644 O O . GLN A 1 87 ? 9.860 -4.758 -21.207 1.00 89.25 87 GLN A O 1
ATOM 649 N N . ASN A 1 88 ? 9.422 -2.866 -20.077 1.00 84.88 88 ASN A N 1
ATOM 650 C CA . ASN A 1 88 ? 10.319 -1.992 -20.830 1.00 84.88 88 ASN A CA 1
ATOM 651 C C . ASN A 1 88 ? 11.616 -1.668 -20.067 1.00 84.88 88 ASN A C 1
ATOM 653 O O . ASN A 1 88 ? 12.400 -0.823 -20.496 1.00 84.88 88 ASN A O 1
ATOM 657 N N . VAL A 1 89 ? 11.847 -2.320 -18.925 1.00 86.44 89 VAL A N 1
ATOM 658 C CA . VAL A 1 89 ? 13.041 -2.142 -18.095 1.00 86.44 89 VAL A CA 1
ATOM 659 C C . VAL A 1 89 ? 13.944 -3.364 -18.249 1.00 86.44 89 VAL A C 1
ATOM 661 O O . VAL A 1 89 ? 13.490 -4.501 -18.142 1.00 86.44 89 VAL A O 1
ATOM 664 N N . SER A 1 90 ? 15.242 -3.144 -18.484 1.00 78.25 90 SER A N 1
ATOM 665 C CA . SER A 1 90 ? 16.230 -4.231 -18.532 1.00 78.25 90 SER A CA 1
ATOM 666 C C . SER A 1 90 ? 16.232 -5.008 -17.212 1.00 78.25 90 SER A C 1
ATOM 668 O O . SER A 1 90 ? 16.409 -4.418 -16.148 1.00 78.25 90 SER A O 1
ATOM 670 N N . GLY A 1 91 ? 15.992 -6.321 -17.282 1.00 76.88 91 GLY A N 1
ATOM 671 C CA . GLY A 1 91 ? 15.829 -7.180 -16.104 1.00 76.88 91 GLY A CA 1
ATOM 672 C C . GLY A 1 91 ? 14.507 -6.996 -15.346 1.00 76.88 91 GLY A C 1
ATOM 673 O O . GLY A 1 91 ? 14.396 -7.500 -14.232 1.00 76.88 91 GLY A O 1
ATOM 674 N N . GLY A 1 92 ? 13.526 -6.287 -15.921 1.00 76.69 92 GLY A N 1
ATOM 675 C CA . GLY A 1 92 ? 12.337 -5.782 -15.229 1.00 76.69 92 GLY A CA 1
ATOM 676 C C . GLY A 1 92 ? 11.407 -6.851 -14.651 1.00 76.69 92 GLY A C 1
ATOM 677 O O . GLY A 1 92 ? 11.142 -6.832 -13.454 1.00 76.69 92 GLY A O 1
ATOM 678 N N . LEU A 1 93 ? 10.926 -7.807 -15.454 1.00 85.19 93 LEU A N 1
ATOM 679 C CA . LEU A 1 93 ? 10.103 -8.923 -14.957 1.00 85.19 93 LEU A CA 1
ATOM 680 C C . LEU A 1 93 ? 10.986 -10.109 -14.547 1.00 85.19 93 LEU A C 1
ATOM 682 O O . LEU A 1 93 ? 11.265 -11.006 -15.338 1.00 85.19 93 LEU A O 1
ATOM 686 N N . ASN A 1 94 ? 11.429 -10.094 -13.292 1.00 89.75 94 ASN A N 1
ATOM 687 C CA . ASN A 1 94 ? 12.206 -11.160 -12.658 1.00 89.75 94 ASN A CA 1
ATOM 688 C C . ASN A 1 94 ? 11.502 -11.687 -11.389 1.00 89.75 94 ASN A C 1
ATOM 690 O O . ASN A 1 94 ? 10.437 -11.200 -11.012 1.00 89.75 94 ASN A O 1
ATOM 694 N N . ALA A 1 95 ? 12.095 -12.679 -10.716 1.00 92.31 95 ALA A N 1
ATOM 695 C CA . ALA A 1 95 ? 11.509 -13.281 -9.514 1.00 92.31 95 ALA A CA 1
ATOM 696 C C . ALA A 1 95 ? 11.238 -12.260 -8.391 1.00 92.31 95 ALA A C 1
ATOM 698 O O . ALA A 1 95 ? 10.161 -12.284 -7.802 1.00 92.31 95 ALA A O 1
ATOM 699 N N . ALA A 1 96 ? 12.158 -11.321 -8.150 1.00 91.06 96 ALA A N 1
ATOM 700 C CA . ALA A 1 96 ? 11.986 -10.282 -7.134 1.00 91.06 96 ALA A CA 1
ATOM 701 C C . ALA A 1 96 ? 10.861 -9.299 -7.500 1.00 91.06 96 ALA A C 1
ATOM 703 O O . ALA A 1 96 ? 10.102 -8.866 -6.639 1.00 91.06 96 ALA A O 1
ATOM 704 N N . ALA A 1 97 ? 10.705 -8.974 -8.785 1.00 92.12 97 ALA A N 1
ATOM 705 C CA . ALA A 1 97 ? 9.600 -8.147 -9.255 1.00 92.12 97 ALA A CA 1
ATOM 706 C C . ALA A 1 97 ? 8.242 -8.848 -9.097 1.00 92.12 97 ALA A C 1
ATOM 708 O O . ALA A 1 97 ? 7.265 -8.210 -8.706 1.00 92.12 97 ALA A O 1
ATOM 709 N N . LEU A 1 98 ? 8.180 -10.158 -9.361 1.00 93.88 98 LEU A N 1
ATOM 710 C CA . LEU A 1 98 ? 6.975 -10.961 -9.136 1.00 93.88 98 LEU A CA 1
ATOM 711 C C . LEU A 1 98 ? 6.633 -11.064 -7.647 1.00 93.88 98 LEU A C 1
ATOM 713 O O . LEU A 1 98 ? 5.466 -10.935 -7.289 1.00 93.88 98 LEU A O 1
ATOM 717 N N . GLU A 1 99 ? 7.633 -11.234 -6.784 1.00 94.56 99 GLU A N 1
ATOM 718 C CA . GLU A 1 99 ? 7.456 -11.196 -5.331 1.00 94.56 99 GLU A CA 1
ATOM 719 C C . GLU A 1 99 ? 6.927 -9.830 -4.875 1.00 94.56 99 GLU A C 1
ATOM 721 O O . GLU A 1 99 ? 5.948 -9.759 -4.135 1.00 94.56 99 GLU A O 1
ATOM 726 N N . ASN A 1 100 ? 7.496 -8.739 -5.393 1.00 95.00 100 ASN A N 1
ATOM 727 C CA . ASN A 1 100 ? 7.047 -7.383 -5.094 1.00 95.00 100 ASN A CA 1
ATOM 728 C C . ASN A 1 100 ? 5.582 -7.163 -5.520 1.00 95.00 100 ASN A C 1
ATOM 730 O O . ASN A 1 100 ? 4.774 -6.659 -4.741 1.00 95.00 100 ASN A O 1
ATOM 734 N N . ILE A 1 101 ? 5.207 -7.606 -6.726 1.00 96.25 101 ILE A N 1
ATOM 735 C CA . ILE A 1 101 ? 3.819 -7.597 -7.217 1.00 96.25 101 ILE A CA 1
ATOM 736 C C . ILE A 1 101 ? 2.906 -8.404 -6.285 1.00 96.25 101 ILE A C 1
ATOM 738 O O . ILE A 1 101 ? 1.845 -7.917 -5.890 1.00 96.25 101 ILE A O 1
ATOM 742 N N . ALA A 1 102 ? 3.318 -9.619 -5.915 1.00 96.44 102 ALA A N 1
ATOM 743 C CA . ALA A 1 102 ? 2.527 -10.519 -5.087 1.00 96.44 102 ALA A CA 1
ATOM 744 C C . ALA A 1 102 ? 2.293 -9.948 -3.684 1.00 96.44 102 ALA A C 1
ATOM 746 O O . ALA A 1 102 ? 1.156 -9.943 -3.221 1.00 96.44 102 ALA A O 1
ATOM 747 N N . ILE A 1 103 ? 3.329 -9.415 -3.031 1.00 96.44 103 ILE A N 1
ATOM 748 C CA . ILE A 1 103 ? 3.226 -8.818 -1.693 1.00 96.44 103 ILE A CA 1
ATOM 749 C C . ILE A 1 103 ? 2.232 -7.655 -1.695 1.00 96.44 103 ILE A C 1
ATOM 751 O O . ILE A 1 103 ? 1.367 -7.589 -0.823 1.00 96.44 103 ILE A O 1
ATOM 755 N N . HIS A 1 104 ? 2.306 -6.759 -2.680 1.00 97.56 104 HIS A N 1
ATOM 756 C CA . HIS A 1 104 ? 1.422 -5.594 -2.727 1.00 97.56 104 HIS A CA 1
ATOM 757 C C . HIS A 1 104 ? -0.018 -5.977 -3.076 1.00 97.56 104 HIS A C 1
ATOM 759 O O . HIS A 1 104 ? -0.953 -5.486 -2.442 1.00 97.56 104 HIS A O 1
ATOM 765 N N . PHE A 1 105 ? -0.211 -6.892 -4.030 1.00 96.06 105 PHE A N 1
ATOM 766 C CA . PHE A 1 105 ? -1.547 -7.340 -4.408 1.00 96.06 105 PHE A CA 1
ATOM 767 C C . PHE A 1 105 ? -2.215 -8.159 -3.295 1.00 96.06 105 PHE A C 1
ATOM 769 O O . PHE A 1 105 ? -3.323 -7.837 -2.871 1.00 96.06 105 PHE A O 1
ATOM 776 N N . LEU A 1 106 ? -1.534 -9.183 -2.767 1.00 95.56 106 LEU A N 1
ATOM 777 C CA . LEU A 1 106 ? -2.072 -10.052 -1.716 1.00 95.56 106 LEU A CA 1
ATOM 778 C C . LEU A 1 106 ? -2.176 -9.330 -0.371 1.00 95.56 106 LEU A C 1
ATOM 780 O O . LEU A 1 106 ? -3.163 -9.509 0.342 1.00 95.56 106 LEU A O 1
ATOM 784 N N . GLY A 1 107 ? -1.197 -8.491 -0.028 1.00 92.88 107 GLY A N 1
ATOM 785 C CA . GLY A 1 107 ? -1.239 -7.661 1.174 1.00 92.88 107 GLY A CA 1
ATOM 786 C C . GLY A 1 107 ? -2.387 -6.654 1.123 1.00 92.88 107 GLY A C 1
ATOM 787 O O . GLY A 1 107 ? -3.148 -6.541 2.083 1.00 92.88 107 GLY A O 1
ATOM 788 N N . GLY A 1 108 ? -2.583 -5.995 -0.026 1.00 93.00 108 GLY A N 1
ATOM 789 C CA . GLY A 1 108 ? -3.712 -5.095 -0.257 1.00 93.00 108 GLY A CA 1
ATOM 790 C C . GLY A 1 108 ? -5.053 -5.823 -0.162 1.00 93.00 108 GLY A C 1
ATOM 791 O O . GLY A 1 108 ? -5.939 -5.388 0.573 1.00 93.00 108 GLY A O 1
ATOM 792 N N . ALA A 1 109 ? -5.185 -6.975 -0.823 1.00 93.38 109 ALA A N 1
ATOM 793 C CA . ALA A 1 109 ? -6.391 -7.797 -0.761 1.00 93.38 109 ALA A CA 1
ATOM 794 C C . ALA A 1 109 ? -6.698 -8.268 0.670 1.00 93.38 109 ALA A C 1
ATOM 796 O O . ALA A 1 109 ? -7.846 -8.209 1.105 1.00 93.38 109 ALA A O 1
ATOM 797 N N . THR A 1 110 ? -5.673 -8.672 1.424 1.00 90.81 110 THR A N 1
ATOM 798 C CA . THR A 1 110 ? -5.811 -9.088 2.826 1.00 90.81 110 THR A CA 1
ATOM 799 C C . THR A 1 110 ? -6.271 -7.928 3.702 1.00 90.81 110 THR A C 1
ATOM 801 O O . THR A 1 110 ? -7.218 -8.085 4.469 1.00 90.81 110 THR A O 1
ATOM 804 N N . ALA A 1 111 ? -5.657 -6.748 3.563 1.00 89.12 111 ALA A N 1
ATOM 805 C CA . ALA A 1 111 ? -6.075 -5.555 4.294 1.00 89.12 111 ALA A CA 1
ATOM 806 C C . ALA A 1 111 ? -7.537 -5.198 3.982 1.00 89.12 111 ALA A C 1
ATOM 808 O O . ALA A 1 111 ? -8.334 -5.011 4.898 1.00 89.12 111 ALA A O 1
ATOM 809 N N . ALA A 1 112 ? -7.921 -5.177 2.703 1.00 89.38 112 ALA A N 1
ATOM 810 C CA . ALA A 1 112 ? -9.299 -4.908 2.308 1.00 89.38 112 ALA A CA 1
ATOM 811 C C . ALA A 1 112 ? -10.276 -5.944 2.893 1.00 89.38 112 ALA A C 1
ATOM 813 O O . ALA A 1 112 ? -11.279 -5.562 3.490 1.00 89.38 112 ALA A O 1
ATOM 814 N N . ALA A 1 113 ? -9.974 -7.240 2.776 1.00 86.81 113 ALA A N 1
ATOM 815 C CA . ALA A 1 113 ? -10.841 -8.313 3.258 1.00 86.81 113 ALA A CA 1
ATOM 816 C C . ALA A 1 113 ? -11.037 -8.278 4.781 1.00 86.81 113 ALA A C 1
ATOM 818 O O . ALA A 1 113 ? -12.175 -8.331 5.246 1.00 86.81 113 ALA A O 1
ATOM 819 N N . LEU A 1 114 ? -9.956 -8.139 5.557 1.00 85.38 114 LEU A N 1
ATOM 820 C CA . LEU A 1 114 ? -10.024 -8.103 7.023 1.00 85.38 114 LEU A CA 1
ATOM 821 C C . LEU A 1 114 ? -10.922 -6.968 7.522 1.00 85.38 114 LEU A C 1
ATOM 823 O O . LEU A 1 114 ? -11.752 -7.173 8.409 1.00 85.38 114 LEU A O 1
ATOM 827 N N . PHE A 1 115 ? -10.786 -5.775 6.941 1.00 84.31 115 PHE A N 1
ATOM 828 C CA . PHE A 1 115 ? -11.549 -4.617 7.397 1.00 84.31 115 PHE A CA 1
ATOM 829 C C . PHE A 1 115 ? -12.962 -4.568 6.822 1.00 84.31 115 PHE A C 1
ATOM 831 O O . PHE A 1 115 ? -13.856 -4.101 7.516 1.00 84.31 115 PHE A O 1
ATOM 838 N N . LEU A 1 116 ? -13.209 -5.138 5.638 1.00 81.25 116 LEU A N 1
ATOM 839 C CA . LEU A 1 116 ? -14.573 -5.356 5.149 1.00 81.25 116 LEU A CA 1
ATOM 840 C C . LEU A 1 116 ? -15.360 -6.293 6.072 1.00 81.25 116 LEU A C 1
ATOM 842 O O . LEU A 1 116 ? -16.502 -5.985 6.411 1.00 81.25 116 LEU A O 1
ATOM 846 N N . VAL A 1 117 ? -14.751 -7.400 6.511 1.00 79.69 117 VAL A N 1
ATOM 847 C CA . VAL A 1 117 ? -15.377 -8.327 7.470 1.00 79.69 117 VAL A CA 1
ATOM 848 C C . VAL A 1 117 ? -15.666 -7.610 8.786 1.00 79.69 117 VAL A C 1
ATOM 850 O O . VAL A 1 117 ? -16.795 -7.647 9.268 1.00 79.69 117 VAL A O 1
ATOM 853 N N . HIS A 1 118 ? -14.691 -6.877 9.326 1.00 81.12 118 HIS A N 1
ATOM 854 C CA . HIS A 1 118 ? -14.873 -6.155 10.583 1.00 81.12 118 HIS A CA 1
ATOM 855 C C . HIS A 1 118 ? -15.953 -5.058 10.504 1.00 81.12 118 HIS A C 1
ATOM 857 O O . HIS A 1 118 ? -16.790 -4.934 11.402 1.00 81.12 118 HIS A O 1
ATOM 863 N N . SER A 1 119 ? -15.981 -4.283 9.413 1.00 73.81 119 SER A N 1
ATOM 864 C CA . SER A 1 119 ? -17.032 -3.293 9.163 1.00 73.81 119 SER A CA 1
ATOM 865 C C . SER A 1 119 ? -18.416 -3.951 9.066 1.00 73.81 119 SER A C 1
ATOM 867 O O . SER A 1 119 ? -19.386 -3.425 9.618 1.00 73.81 119 SER A O 1
ATOM 869 N N . ALA A 1 120 ? -18.515 -5.105 8.396 1.00 71.44 120 ALA A N 1
ATOM 870 C CA . ALA A 1 120 ? -19.764 -5.848 8.257 1.00 71.44 120 ALA A CA 1
ATOM 871 C C . ALA A 1 120 ? -20.266 -6.389 9.604 1.00 71.44 120 ALA A C 1
ATOM 873 O O . ALA A 1 120 ? -21.440 -6.217 9.924 1.00 71.44 120 ALA A O 1
ATOM 874 N N . GLU A 1 121 ? -19.388 -6.971 10.427 1.00 79.69 121 GLU A N 1
ATOM 875 C CA . GLU A 1 121 ? -19.739 -7.462 11.767 1.00 79.69 121 GLU A CA 1
ATOM 876 C C . GLU A 1 121 ? -20.328 -6.355 12.643 1.00 79.69 121 GLU A C 1
ATOM 878 O O . GLU A 1 121 ? -21.396 -6.537 13.228 1.00 79.69 121 GLU A O 1
ATOM 883 N N . ARG A 1 122 ? -19.693 -5.176 12.692 1.00 79.19 122 ARG A N 1
ATOM 884 C CA . ARG A 1 122 ? -20.229 -4.046 13.468 1.00 79.19 122 ARG A CA 1
ATOM 885 C C . ARG A 1 122 ? -21.586 -3.578 12.965 1.00 79.19 122 ARG A C 1
ATOM 887 O O . ARG A 1 122 ? -22.433 -3.206 13.773 1.00 79.19 122 ARG A O 1
ATOM 894 N N . TRP A 1 123 ? -21.796 -3.581 11.652 1.00 74.62 123 TRP A N 1
ATOM 895 C CA . TRP A 1 123 ? -23.077 -3.191 11.070 1.00 74.62 123 TRP A CA 1
ATOM 896 C C . TRP A 1 123 ? -24.191 -4.187 11.409 1.00 74.62 123 TRP A C 1
ATOM 898 O O . TRP A 1 123 ? -25.302 -3.763 11.719 1.00 74.62 123 TRP A O 1
ATOM 908 N N . ILE A 1 124 ? -23.898 -5.493 11.376 1.00 78.81 124 ILE A N 1
ATOM 909 C CA . ILE A 1 124 ? -24.859 -6.546 11.732 1.00 78.81 124 ILE A CA 1
ATOM 910 C C . ILE A 1 124 ? -25.187 -6.472 13.225 1.00 78.81 124 ILE A C 1
ATOM 912 O O . ILE A 1 124 ? -26.356 -6.398 13.590 1.00 78.81 124 ILE A O 1
ATOM 916 N N . VAL A 1 125 ? -24.163 -6.450 14.083 1.00 79.56 125 VAL 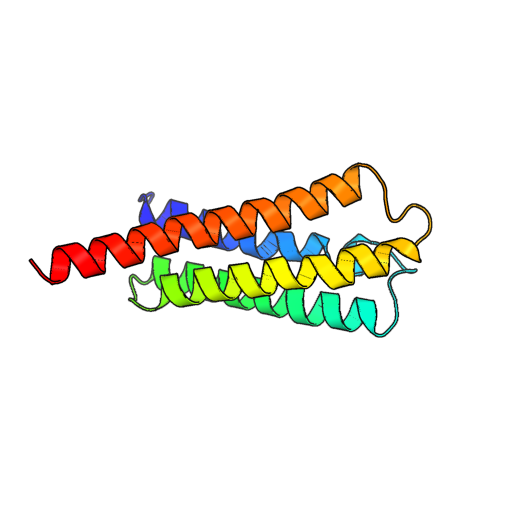A N 1
ATOM 917 C CA . VAL A 1 125 ? -24.336 -6.434 15.544 1.00 79.56 125 VAL A CA 1
ATOM 918 C C . VAL A 1 125 ? -25.013 -5.148 16.013 1.00 79.56 125 VAL A C 1
ATOM 920 O O . VAL A 1 125 ? -25.849 -5.202 16.900 1.00 79.56 125 VAL A O 1
ATOM 923 N N . GLY A 1 126 ? -24.719 -3.998 15.401 1.00 69.19 126 GLY A N 1
ATOM 924 C CA . GLY A 1 126 ? -25.370 -2.729 15.742 1.00 69.19 126 GLY A CA 1
ATOM 925 C C . GLY A 1 126 ? -26.839 -2.616 15.310 1.00 69.19 126 GLY A C 1
ATOM 926 O O . GLY A 1 126 ? -27.477 -1.614 15.625 1.00 69.19 126 GLY A O 1
ATOM 927 N N . ARG A 1 127 ? -27.369 -3.591 14.559 1.00 67.00 127 ARG A N 1
ATOM 928 C CA . ARG A 1 127 ? -28.776 -3.654 14.126 1.00 67.00 127 ARG A CA 1
ATOM 929 C C . ARG A 1 127 ? -29.615 -4.689 14.885 1.00 67.00 127 ARG A C 1
ATOM 931 O O . ARG A 1 127 ? -30.821 -4.736 14.642 1.00 67.00 127 ARG A O 1
ATOM 938 N N . LEU A 1 128 ? -28.995 -5.505 15.739 1.00 54.25 128 LEU A N 1
ATOM 939 C CA . LEU A 1 128 ? -29.651 -6.466 16.635 1.00 54.25 128 LEU A CA 1
ATOM 940 C C . LEU A 1 128 ? -29.836 -5.848 18.024 1.00 54.25 128 LEU A C 1
ATOM 942 O O . LEU A 1 128 ? -30.871 -6.163 18.650 1.00 54.25 128 LEU A O 1
#

pLDDT: mean 91.62, std 8.14, range [54.25, 98.69]

Secondary structure (DSSP, 8-state):
---HHHHHHHHHHHHHHHGGGGSHHHH-TT--SHHHHHHHHHHHHHHHHHHHHHHHHHHT-STHHHHHHHHHHHHHHHHHHHHH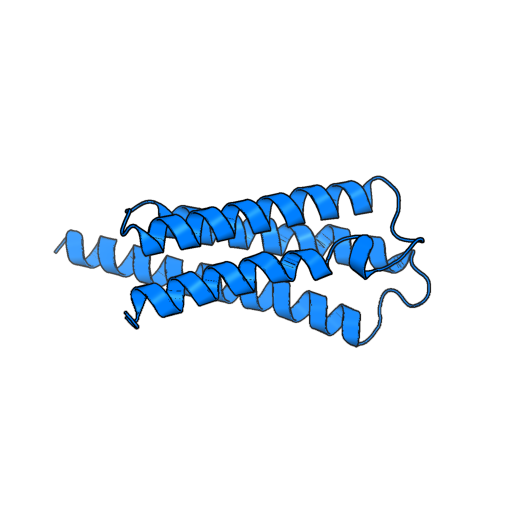HHTTSTT-SSHHHHHHHHHHHHHHHHHHHHHHHHHHHHHHHTT-

Foldseek 3Di:
DDDPLLVVLVVLLVLLVLLVCLACVNQDDLLDDDLNVLLVVLSVLLNVLSNVLSVCSVVVHDCSLVSQLVSLVSQLVSLVSSVVSLVRGDVRPDPVNVVSSCCSNVVSVVSNVVSVVVVVVCVVVVVD

Radius of gyration: 16.14 Å; chains: 1; bounding box: 47×22×46 Å

Sequence (128 aa):
MLSVRNILAIGIFLFGTTYLWLTPAFVGKSATGTVWAAVQVLAYAAIIGFTLAAFGLFKGTDWWEAVTIGSAVVGMAAVIPYAIGLQNVSGGLNAAALENIAIHFLGGATAAALFLVHSAERWIVGRL